Protein AF-A0A7X3ZGH5-F1 (afdb_monomer_lite)

pLDDT: mean 89.63, std 5.57, range [64.94, 95.81]

Radius of gyration: 14.42 Å; chains: 1; bounding box: 26×26×48 Å

Foldseek 3Di:
DADDDDDDQPQWKWWWKAAPLQWIFIAIEGDNDDDPPDDADQADPRIGTAHMDSDQQKKKKFAADDDPPDPDRIDIGRSVVDDYDYSPDHTDTPGSGHTPHMDID

Structure (mmCIF, N/CA/C/O backbone):
data_AF-A0A7X3ZGH5-F1
#
_entry.id   AF-A0A7X3ZGH5-F1
#
loop_
_atom_site.group_PDB
_atom_site.id
_atom_site.type_symbol
_atom_site.label_atom_id
_atom_site.label_alt_id
_atom_site.label_comp_id
_atom_site.label_asym_id
_atom_site.label_entity_id
_atom_site.label_seq_id
_atom_site.pdbx_PDB_ins_code
_atom_site.Cartn_x
_atom_site.Cartn_y
_atom_site.Cartn_z
_atom_site.occupancy
_atom_site.B_iso_or_equiv
_atom_site.auth_seq_id
_atom_site.auth_comp_id
_atom_site.auth_asym_id
_atom_site.auth_atom_id
_atom_site.pdbx_PDB_model_num
ATOM 1 N N . MET A 1 1 ? 11.050 1.521 12.206 1.00 64.94 1 MET A N 1
ATOM 2 C CA . MET A 1 1 ? 9.679 1.799 12.689 1.00 64.94 1 MET A CA 1
ATOM 3 C C . MET A 1 1 ? 8.995 2.689 11.650 1.00 64.94 1 MET A C 1
ATOM 5 O O . MET A 1 1 ? 9.622 3.665 11.268 1.00 64.94 1 MET A O 1
ATOM 9 N N . LEU A 1 2 ? 7.824 2.316 11.105 1.00 79.81 2 LEU A N 1
ATOM 10 C CA . LEU A 1 2 ? 7.169 3.040 9.986 1.00 79.81 2 LEU A CA 1
ATOM 11 C C . LEU A 1 2 ? 6.088 4.043 10.432 1.00 79.81 2 LEU A C 1
ATOM 13 O O . LEU A 1 2 ? 5.846 5.012 9.724 1.00 79.81 2 LEU A O 1
ATOM 17 N N . TYR A 1 3 ? 5.443 3.811 11.577 1.00 82.38 3 TYR A N 1
ATOM 18 C CA . TYR A 1 3 ? 4.423 4.685 12.160 1.00 82.38 3 TYR A CA 1
ATOM 19 C C . TYR A 1 3 ? 4.312 4.415 13.668 1.00 82.38 3 TYR A C 1
ATOM 21 O O . TYR A 1 3 ? 4.528 3.281 14.102 1.00 82.38 3 TYR A O 1
ATOM 29 N N . CYS A 1 4 ? 3.997 5.450 14.449 1.00 82.81 4 CYS A N 1
ATOM 30 C CA . CYS A 1 4 ? 3.686 5.382 15.876 1.00 82.81 4 CYS A CA 1
ATOM 31 C C . CYS A 1 4 ? 2.616 6.440 16.172 1.00 82.81 4 CYS A C 1
ATOM 33 O O . CYS A 1 4 ? 2.766 7.586 15.751 1.00 82.81 4 CYS A O 1
ATOM 35 N N . GLY A 1 5 ? 1.543 6.060 16.860 1.00 83.50 5 GLY A N 1
ATOM 36 C CA . GLY A 1 5 ? 0.405 6.936 17.119 1.00 83.50 5 GLY A CA 1
ATOM 37 C C . GLY A 1 5 ? -0.506 6.374 18.204 1.00 83.50 5 GLY A C 1
ATOM 38 O O . GLY A 1 5 ? -0.306 5.254 18.680 1.00 83.50 5 GLY A O 1
ATOM 39 N N . LEU A 1 6 ? -1.495 7.173 18.601 1.00 82.38 6 LEU A N 1
ATOM 40 C CA . LEU A 1 6 ? -2.536 6.752 19.534 1.00 82.38 6 LEU A CA 1
ATOM 41 C C . LEU A 1 6 ? -3.538 5.820 18.844 1.00 82.38 6 LEU A C 1
ATOM 43 O O . LEU A 1 6 ? -3.654 5.805 17.619 1.00 82.38 6 LEU A O 1
ATOM 47 N N . ILE A 1 7 ? -4.248 5.024 19.645 1.00 79.12 7 ILE A N 1
ATOM 48 C CA . ILE A 1 7 ? -5.275 4.114 19.136 1.00 79.12 7 ILE A CA 1
ATOM 49 C C . ILE A 1 7 ? -6.447 4.942 18.615 1.00 79.12 7 ILE A C 1
ATOM 51 O O . ILE A 1 7 ? -7.108 5.637 19.383 1.00 79.12 7 ILE A O 1
ATOM 55 N N . ASP A 1 8 ? -6.722 4.791 17.326 1.00 83.75 8 ASP A N 1
ATOM 56 C CA . ASP A 1 8 ? -7.878 5.356 16.647 1.00 83.75 8 ASP A CA 1
ATOM 57 C C . ASP A 1 8 ? -8.494 4.270 15.751 1.00 83.75 8 ASP A C 1
ATOM 59 O O . ASP A 1 8 ? -7.794 3.596 14.990 1.00 83.75 8 ASP A O 1
ATOM 63 N N . LYS A 1 9 ? -9.802 4.044 15.913 1.00 81.81 9 LYS A N 1
ATOM 64 C CA . LYS A 1 9 ? -10.553 2.996 15.204 1.00 81.81 9 LYS A CA 1
ATOM 65 C C . LYS A 1 9 ? -10.882 3.393 13.770 1.00 81.81 9 LYS A C 1
ATOM 67 O O . LYS A 1 9 ? -10.997 2.510 12.921 1.00 81.81 9 LYS A O 1
ATOM 72 N N . ASP A 1 10 ? -10.989 4.691 13.514 1.00 86.06 10 ASP A N 1
ATOM 73 C CA . ASP A 1 10 ? -11.323 5.235 12.199 1.00 86.06 10 ASP A CA 1
ATOM 74 C C . ASP A 1 10 ? -10.059 5.477 11.356 1.00 86.06 10 ASP A C 1
ATOM 76 O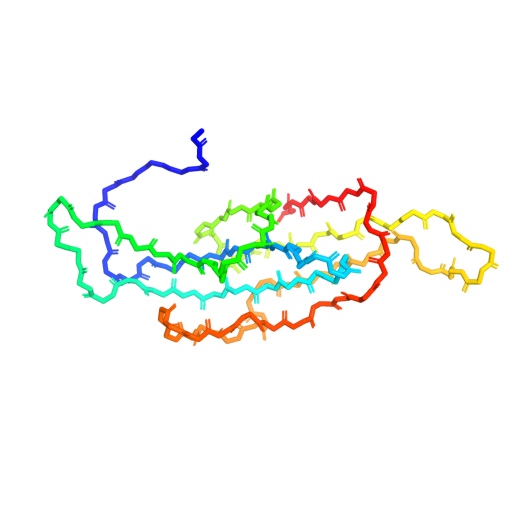 O . ASP A 1 10 ? -10.128 5.830 10.177 1.00 86.06 10 ASP A O 1
ATOM 80 N N . LEU A 1 11 ? -8.882 5.216 11.937 1.00 89.88 11 LEU A N 1
ATOM 81 C CA . LEU A 1 11 ? -7.597 5.362 11.276 1.00 89.88 11 LEU A CA 1
ATOM 82 C C . LEU A 1 11 ? -7.430 4.344 10.143 1.00 89.88 11 LEU A C 1
ATOM 84 O O . LEU A 1 11 ? -7.290 3.132 10.349 1.00 89.88 11 LEU A O 1
ATOM 88 N N . VAL A 1 12 ? -7.380 4.863 8.919 1.00 93.00 12 VAL A N 1
ATOM 89 C CA . VAL A 1 12 ? -7.128 4.075 7.713 1.00 93.00 12 VAL A CA 1
ATOM 90 C C . VAL A 1 12 ? -5.627 3.970 7.477 1.00 93.00 12 VAL A C 1
ATOM 92 O O . VAL A 1 12 ? -4.949 4.955 7.197 1.00 93.00 12 VAL A O 1
ATOM 95 N N . PHE A 1 13 ? -5.103 2.749 7.507 1.00 93.31 13 PHE A N 1
ATOM 96 C CA . PHE A 1 13 ? -3.733 2.466 7.103 1.00 93.31 13 PHE A CA 1
ATOM 97 C C . PHE A 1 13 ? -3.675 2.214 5.605 1.00 93.31 13 PHE A C 1
ATOM 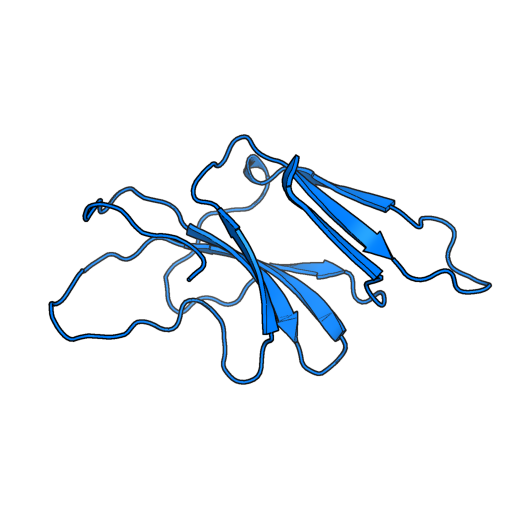99 O O . PHE A 1 13 ? -4.286 1.270 5.104 1.00 93.31 13 PHE A O 1
ATOM 106 N N . THR A 1 14 ? -2.879 3.012 4.903 1.00 95.38 14 THR A N 1
ATOM 107 C CA . THR A 1 14 ? -2.520 2.785 3.507 1.00 95.38 14 THR A CA 1
ATOM 108 C C . THR A 1 14 ? -1.107 2.228 3.438 1.00 95.38 14 THR A C 1
ATOM 110 O O . THR A 1 14 ? -0.139 2.887 3.819 1.00 95.38 14 THR A O 1
ATOM 113 N N . VAL A 1 15 ? -0.974 1.004 2.937 1.00 95.19 15 VAL A N 1
ATOM 114 C CA . VAL A 1 15 ? 0.301 0.298 2.816 1.00 95.19 15 VAL A CA 1
ATOM 115 C C . VAL A 1 15 ? 0.564 -0.034 1.358 1.00 95.19 15 VAL A C 1
ATOM 117 O O . VAL A 1 15 ? -0.262 -0.656 0.688 1.00 95.19 15 VAL A O 1
ATOM 120 N N . VAL A 1 16 ? 1.746 0.347 0.883 1.00 95.44 16 VAL A N 1
ATOM 121 C CA . VAL A 1 16 ? 2.270 -0.049 -0.422 1.00 95.44 16 VAL A CA 1
ATOM 122 C C . VAL A 1 16 ? 3.301 -1.136 -0.197 1.00 95.44 16 VAL A C 1
ATOM 124 O O . VAL A 1 16 ? 4.248 -0.954 0.572 1.00 95.44 16 VAL A O 1
ATOM 127 N N . TYR A 1 17 ? 3.134 -2.269 -0.862 1.00 95.06 17 TYR A N 1
ATOM 128 C CA . TYR A 1 17 ? 4.033 -3.409 -0.730 1.00 95.06 17 TYR A CA 1
ATOM 129 C C . TYR A 1 17 ? 4.274 -4.079 -2.074 1.00 95.06 17 TYR A C 1
ATOM 131 O O . TYR A 1 17 ? 3.561 -3.838 -3.047 1.00 95.06 17 TYR A O 1
ATOM 139 N N . LYS A 1 18 ? 5.301 -4.924 -2.116 1.00 94.62 18 LYS A N 1
ATOM 140 C CA . LYS A 1 18 ? 5.592 -5.790 -3.252 1.00 94.62 18 LYS A CA 1
ATOM 141 C C . LYS A 1 18 ? 5.547 -7.256 -2.859 1.00 94.62 18 LYS A C 1
ATOM 143 O O . LYS A 1 18 ? 5.948 -7.603 -1.746 1.00 94.62 18 LYS A O 1
ATOM 148 N N . ASP A 1 19 ? 5.090 -8.091 -3.778 1.00 93.56 19 ASP A N 1
ATOM 149 C CA . ASP A 1 19 ? 5.165 -9.542 -3.638 1.00 93.56 19 ASP A CA 1
ATOM 150 C C . ASP A 1 19 ? 6.550 -10.082 -4.050 1.00 93.56 19 ASP A C 1
ATOM 152 O O . ASP A 1 19 ? 7.444 -9.337 -4.474 1.00 93.56 19 ASP A O 1
ATOM 156 N N . LYS A 1 20 ? 6.732 -11.401 -3.919 1.00 90.00 20 LYS A N 1
ATOM 157 C CA . LYS A 1 20 ? 7.937 -12.112 -4.373 1.00 90.00 20 LYS A CA 1
ATOM 158 C C . LYS A 1 20 ? 8.148 -12.041 -5.888 1.00 90.00 20 LYS A C 1
ATOM 160 O O . LYS A 1 20 ? 9.293 -12.058 -6.330 1.00 90.00 20 LYS A O 1
ATOM 165 N N . ALA A 1 21 ? 7.072 -11.954 -6.670 1.00 88.69 21 ALA A N 1
ATOM 166 C CA . ALA A 1 21 ? 7.140 -11.828 -8.125 1.00 88.69 21 ALA A CA 1
ATOM 167 C C . ALA A 1 21 ? 7.573 -10.417 -8.575 1.00 88.69 21 ALA A C 1
ATOM 169 O O . ALA A 1 21 ? 7.902 -10.213 -9.741 1.00 88.69 21 ALA A O 1
ATOM 170 N N . GLY A 1 22 ? 7.605 -9.450 -7.653 1.00 88.25 22 GLY A N 1
ATOM 171 C CA . GLY A 1 22 ? 7.984 -8.066 -7.908 1.00 88.25 22 GLY A CA 1
ATOM 172 C C . GLY A 1 22 ? 6.814 -7.160 -8.291 1.00 88.25 22 GLY A C 1
ATOM 173 O O . GLY A 1 22 ? 7.051 -5.992 -8.593 1.00 88.25 22 GLY A O 1
ATOM 174 N N . ALA A 1 23 ? 5.573 -7.654 -8.252 1.00 93.06 23 ALA A N 1
ATOM 175 C CA . ALA A 1 23 ? 4.392 -6.834 -8.472 1.00 93.06 23 ALA A CA 1
ATOM 176 C C . ALA A 1 23 ? 4.092 -5.973 -7.240 1.00 93.06 23 ALA A C 1
ATOM 178 O O . ALA A 1 23 ? 4.262 -6.402 -6.097 1.00 93.06 23 ALA A O 1
ATOM 179 N N . SER A 1 24 ? 3.649 -4.743 -7.483 1.00 95.06 24 SER A N 1
ATOM 180 C CA . SER A 1 24 ? 3.309 -3.761 -6.462 1.00 95.06 24 SER A CA 1
ATOM 181 C C . SER A 1 24 ? 1.810 -3.725 -6.195 1.00 95.06 24 SER A C 1
ATOM 183 O O . SER A 1 24 ? 0.983 -3.858 -7.101 1.00 95.06 24 SER A O 1
ATOM 185 N N . TYR A 1 25 ? 1.462 -3.509 -4.931 1.00 95.56 25 TY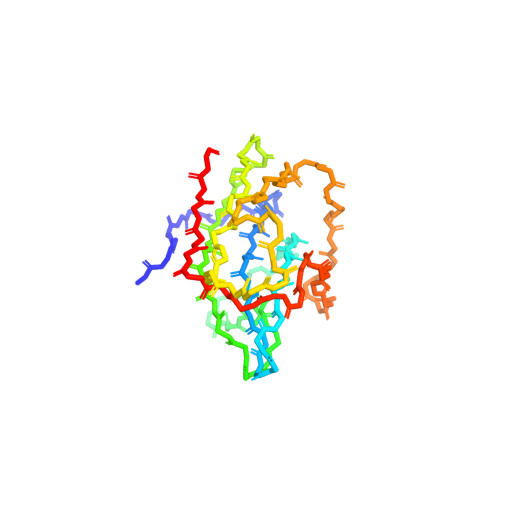R A N 1
ATOM 186 C CA . TYR A 1 25 ? 0.091 -3.479 -4.446 1.00 95.56 25 TYR A CA 1
ATOM 187 C C . TYR A 1 25 ? -0.111 -2.318 -3.481 1.00 95.56 25 TYR A C 1
ATOM 189 O O . TYR A 1 25 ? 0.791 -1.961 -2.721 1.00 95.56 25 TYR A O 1
ATOM 197 N N . ILE A 1 26 ? -1.328 -1.785 -3.477 1.00 95.69 26 ILE A N 1
ATOM 198 C CA . ILE A 1 26 ? -1.841 -0.870 -2.462 1.00 95.69 26 ILE A CA 1
ATOM 199 C C . ILE A 1 26 ? -2.884 -1.594 -1.617 1.00 95.69 26 ILE A C 1
ATOM 201 O O . ILE A 1 26 ? -3.756 -2.291 -2.135 1.00 95.69 26 ILE A O 1
ATOM 205 N N . LYS A 1 27 ? -2.828 -1.432 -0.301 1.00 95.25 27 LYS A N 1
ATOM 206 C CA . LYS A 1 27 ? -3.881 -1.884 0.607 1.00 95.25 27 LYS A CA 1
ATOM 207 C C . LYS A 1 27 ? -4.260 -0.752 1.541 1.00 95.25 27 LYS A C 1
ATOM 209 O O . LYS A 1 27 ? -3.396 -0.216 2.223 1.00 95.25 27 LYS A O 1
ATOM 214 N N . ARG A 1 28 ? -5.551 -0.431 1.575 1.00 95.31 28 ARG A N 1
ATOM 215 C CA . ARG A 1 28 ? -6.157 0.471 2.553 1.00 95.31 28 ARG A CA 1
ATOM 216 C C . ARG A 1 28 ? -6.980 -0.368 3.521 1.00 95.31 28 ARG A C 1
ATOM 218 O O . ARG A 1 28 ? -7.853 -1.103 3.060 1.00 95.31 28 ARG A O 1
ATOM 225 N N . CYS A 1 29 ? -6.696 -0.310 4.817 1.00 93.31 29 CYS A N 1
ATOM 226 C CA . CYS A 1 29 ? -7.436 -1.072 5.823 1.00 93.31 29 CYS A CA 1
ATOM 227 C C . CYS A 1 29 ? -7.490 -0.380 7.184 1.00 93.31 29 CYS A C 1
ATOM 229 O O . CYS A 1 29 ? -6.557 0.318 7.571 1.00 93.31 29 CYS A O 1
ATOM 231 N N . THR A 1 30 ? -8.559 -0.647 7.924 1.00 91.94 30 THR A N 1
ATOM 232 C CA . THR A 1 30 ? -8.737 -0.277 9.332 1.00 91.94 30 THR A CA 1
ATOM 233 C C . THR A 1 30 ? -8.484 -1.492 10.229 1.00 91.94 30 THR A C 1
ATOM 235 O O . THR A 1 30 ? -8.535 -2.645 9.783 1.00 91.94 30 THR A O 1
ATOM 238 N N . ILE A 1 31 ? -8.182 -1.244 11.503 1.00 87.75 31 ILE A N 1
ATOM 239 C CA . ILE A 1 31 ? -8.072 -2.290 12.524 1.00 87.75 31 ILE A CA 1
ATOM 240 C C . ILE A 1 31 ? -9.278 -2.154 13.455 1.00 87.75 31 ILE A C 1
ATOM 242 O O . ILE A 1 31 ? -9.316 -1.275 14.308 1.00 87.75 31 ILE A O 1
ATOM 246 N N . ASP A 1 32 ? -10.252 -3.054 13.322 1.00 80.75 32 ASP A N 1
ATOM 247 C CA . ASP A 1 32 ? -11.527 -2.939 14.051 1.00 80.75 32 ASP A CA 1
ATOM 248 C C . ASP A 1 32 ? -11.376 -3.078 15.577 1.00 80.75 32 ASP A C 1
ATOM 250 O O . ASP A 1 32 ? -12.137 -2.503 16.358 1.00 80.75 32 ASP A O 1
ATOM 254 N N . LYS A 1 33 ? -10.411 -3.891 16.028 1.00 81.88 33 LYS A N 1
ATOM 255 C CA . LYS A 1 33 ? -10.182 -4.188 17.448 1.00 81.88 33 LYS A CA 1
ATOM 256 C C . LYS A 1 33 ? -8.699 -4.131 17.767 1.00 81.88 33 LYS A C 1
ATOM 258 O O . LYS A 1 33 ? -7.941 -5.001 17.349 1.00 81.88 33 LYS A O 1
ATOM 263 N N . PHE A 1 34 ? -8.295 -3.168 18.582 1.00 82.12 34 PHE A N 1
ATOM 264 C CA . PHE A 1 34 ? -6.943 -3.100 19.125 1.00 82.12 34 PHE A CA 1
ATOM 265 C C . PHE A 1 34 ? -6.889 -3.881 20.438 1.00 82.12 34 PHE A C 1
ATOM 267 O O . PHE A 1 34 ? -7.343 -3.406 21.475 1.00 82.12 34 PHE A O 1
ATOM 274 N N . ILE A 1 35 ? -6.383 -5.114 20.377 1.00 85.19 35 ILE A N 1
ATOM 275 C CA . ILE A 1 35 ? -6.176 -5.958 21.557 1.00 85.19 35 ILE A CA 1
ATOM 276 C C . ILE A 1 35 ? -4.722 -5.779 21.993 1.00 85.19 35 ILE A C 1
ATOM 278 O O . ILE A 1 35 ? -3.809 -6.002 21.197 1.00 85.19 35 ILE A O 1
ATOM 282 N N . LEU A 1 36 ? -4.506 -5.376 23.246 1.00 83.81 36 LEU A N 1
ATOM 283 C CA . LEU A 1 36 ? -3.164 -5.237 23.816 1.00 83.81 36 LEU A CA 1
ATOM 284 C C . LEU A 1 36 ? -2.393 -6.562 23.714 1.00 83.81 36 LEU A C 1
ATOM 286 O O . LEU A 1 36 ? -2.943 -7.631 23.967 1.00 83.81 36 LEU A O 1
ATOM 290 N N . GLY A 1 37 ? -1.121 -6.487 23.319 1.00 83.12 37 GLY A N 1
ATOM 291 C CA . GLY A 1 37 ? -0.258 -7.661 23.146 1.00 83.12 37 GLY A CA 1
ATOM 292 C C . GLY A 1 37 ? -0.515 -8.477 21.874 1.00 83.12 37 GLY A C 1
ATOM 293 O O . GLY A 1 37 ? 0.178 -9.465 21.645 1.00 83.12 37 GLY A O 1
ATOM 294 N N . ARG A 1 38 ? -1.471 -8.075 21.024 1.00 86.44 38 ARG A N 1
ATOM 295 C CA . ARG A 1 38 ? -1.726 -8.735 19.741 1.00 86.44 38 ARG A CA 1
ATOM 296 C C . ARG A 1 38 ? -1.044 -7.999 18.592 1.00 86.44 38 ARG A C 1
ATOM 298 O O . ARG A 1 38 ?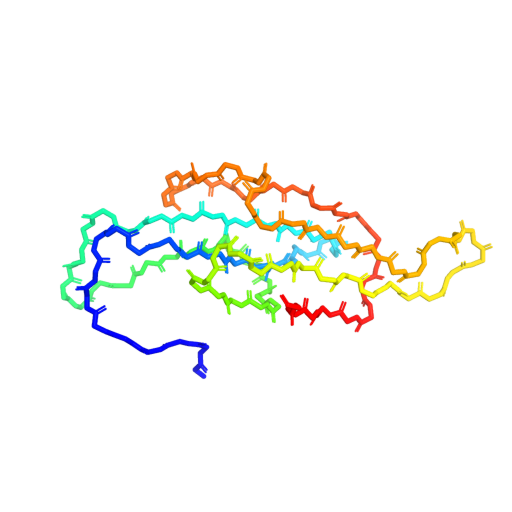 -1.244 -6.803 18.401 1.00 86.44 38 ARG A O 1
ATOM 305 N N . SER A 1 39 ? -0.289 -8.740 17.790 1.00 84.69 39 SER A N 1
ATOM 306 C CA . SER A 1 39 ? 0.190 -8.290 16.486 1.00 84.69 39 SER A CA 1
ATOM 307 C C . SER A 1 39 ? -0.858 -8.563 15.404 1.00 84.69 39 SER A C 1
ATOM 309 O O . SER A 1 39 ? -1.583 -9.560 15.444 1.00 84.69 39 SER A O 1
ATOM 311 N N . TYR A 1 40 ? -0.943 -7.657 14.430 1.00 85.06 40 TYR A N 1
ATOM 312 C CA . TYR A 1 40 ? -1.826 -7.780 13.275 1.00 85.06 40 TYR A CA 1
ATOM 313 C C . TYR A 1 40 ? -1.017 -7.640 11.992 1.00 85.06 40 TYR A C 1
ATOM 315 O O . TYR A 1 40 ? -0.311 -6.649 11.802 1.00 85.06 40 TYR A O 1
ATOM 323 N N . ASP A 1 41 ? -1.167 -8.606 11.094 1.00 88.44 41 ASP A N 1
ATOM 324 C CA . ASP A 1 41 ? -0.513 -8.567 9.793 1.00 88.44 41 ASP A CA 1
ATOM 325 C C . ASP A 1 41 ? -1.317 -7.691 8.827 1.00 88.44 41 ASP A C 1
ATOM 327 O O . ASP A 1 41 ? -2.390 -8.060 8.345 1.00 88.44 41 ASP A O 1
ATOM 331 N N . LEU A 1 42 ? -0.794 -6.498 8.539 1.00 88.38 42 LEU A N 1
ATOM 332 C CA . LEU A 1 42 ? -1.393 -5.590 7.556 1.00 88.38 42 LEU A CA 1
ATOM 333 C C . LEU A 1 42 ? -1.155 -6.062 6.123 1.00 88.38 42 LEU A C 1
ATOM 335 O O . LEU A 1 42 ? -1.942 -5.759 5.230 1.00 88.38 42 LEU A O 1
ATOM 339 N N . VAL A 1 43 ? -0.083 -6.805 5.882 1.00 90.44 43 VAL A N 1
ATOM 340 C CA . VAL A 1 43 ? 0.339 -7.244 4.553 1.00 90.44 43 VAL A CA 1
ATOM 341 C C . VAL A 1 43 ? 0.449 -8.769 4.554 1.00 90.44 43 VAL A C 1
ATOM 343 O O . VAL A 1 43 ? 0.824 -9.328 5.583 1.00 90.44 43 VAL A O 1
ATOM 346 N N . PRO A 1 44 ? 0.114 -9.454 3.443 1.00 86.69 44 PRO A N 1
ATOM 347 C CA . PRO A 1 44 ? 0.296 -10.897 3.345 1.00 86.69 44 PRO A CA 1
ATOM 348 C C . PRO A 1 44 ? 1.732 -11.335 3.645 1.00 86.69 44 PRO A C 1
ATOM 350 O O . PRO A 1 44 ? 2.685 -10.566 3.478 1.00 86.69 44 PRO A O 1
ATOM 353 N N . ALA A 1 45 ? 1.879 -12.599 4.043 1.00 85.44 45 ALA A N 1
ATOM 354 C CA . ALA A 1 45 ? 3.184 -13.201 4.267 1.00 85.44 45 ALA A CA 1
ATOM 355 C C . ALA A 1 45 ? 4.076 -13.067 3.022 1.00 85.44 45 ALA A C 1
ATOM 357 O O . ALA A 1 45 ? 3.602 -13.029 1.886 1.00 85.44 45 ALA A O 1
ATOM 358 N N . GLU A 1 46 ? 5.386 -12.993 3.258 1.00 87.56 46 GLU A N 1
ATOM 359 C CA . GLU A 1 46 ? 6.413 -12.971 2.209 1.00 87.56 46 GLU A CA 1
ATOM 360 C C . GLU A 1 46 ? 6.394 -11.752 1.271 1.00 87.56 46 GLU A C 1
ATOM 362 O O . GLU A 1 46 ? 7.087 -11.724 0.252 1.00 87.56 46 GLU A O 1
ATOM 367 N N . CYS A 1 47 ? 5.644 -10.715 1.627 1.00 91.25 47 CYS A N 1
ATOM 368 C CA . CYS A 1 47 ? 5.646 -9.439 0.931 1.00 91.25 47 CYS A CA 1
ATOM 369 C C . CYS A 1 47 ? 6.590 -8.443 1.613 1.00 91.25 47 CYS A C 1
ATOM 371 O O . CYS A 1 47 ? 6.761 -8.440 2.832 1.00 91.25 47 CYS A O 1
ATOM 373 N N . LYS A 1 48 ? 7.176 -7.535 0.827 1.00 92.00 48 LYS A N 1
ATOM 374 C CA . LYS A 1 48 ? 8.019 -6.451 1.345 1.00 92.00 48 LYS A CA 1
ATOM 375 C C . LYS A 1 48 ? 7.259 -5.131 1.320 1.00 92.00 48 LYS A C 1
ATOM 377 O O . LYS A 1 48 ? 6.898 -4.643 0.251 1.00 92.00 48 LYS A O 1
ATOM 382 N N . VAL A 1 49 ? 7.075 -4.529 2.492 1.00 93.56 49 VAL A N 1
ATOM 383 C CA . VAL A 1 49 ? 6.509 -3.180 2.624 1.00 93.56 49 VAL A CA 1
ATOM 384 C C . VAL A 1 49 ? 7.475 -2.155 2.030 1.00 93.56 49 VAL A C 1
ATOM 386 O O . VAL A 1 49 ? 8.675 -2.183 2.306 1.00 93.56 49 VAL A O 1
ATOM 389 N N . LEU A 1 50 ? 6.946 -1.259 1.200 1.00 93.19 50 LEU A N 1
ATOM 390 C CA . LEU A 1 50 ? 7.676 -0.158 0.575 1.00 93.19 50 LEU A CA 1
ATOM 391 C C . LEU A 1 50 ? 7.411 1.155 1.312 1.00 93.19 50 LEU A C 1
ATOM 393 O O . LEU A 1 50 ? 8.353 1.851 1.692 1.00 93.19 50 LEU A O 1
ATOM 397 N N . LYS A 1 51 ? 6.131 1.482 1.522 1.00 94.19 51 LYS A N 1
ATOM 398 C CA . LYS A 1 51 ? 5.676 2.705 2.192 1.00 94.19 51 LYS A CA 1
ATOM 399 C C . LYS A 1 51 ? 4.405 2.444 2.990 1.00 94.19 51 LYS A C 1
ATOM 401 O O . LYS A 1 51 ? 3.627 1.552 2.660 1.00 94.19 51 LYS A O 1
ATOM 406 N N . LEU A 1 52 ? 4.211 3.242 4.032 1.00 93.56 52 LEU A N 1
ATOM 407 C CA . LEU A 1 52 ? 3.012 3.251 4.857 1.00 93.56 52 LEU A CA 1
ATOM 408 C C . LEU A 1 52 ? 2.643 4.703 5.150 1.00 93.56 52 LEU A C 1
ATOM 410 O O . LEU A 1 52 ? 3.522 5.516 5.435 1.00 93.56 52 LEU A O 1
ATOM 414 N N . THR A 1 53 ? 1.357 5.021 5.070 1.00 93.88 53 THR A N 1
ATOM 415 C CA . THR A 1 53 ? 0.810 6.313 5.483 1.00 93.88 53 THR A CA 1
ATOM 416 C C . THR A 1 53 ? -0.613 6.150 5.999 1.00 93.88 53 THR A C 1
ATOM 418 O O . THR A 1 53 ? -1.301 5.197 5.642 1.00 93.88 53 THR A O 1
ATOM 421 N N . THR A 1 54 ? -1.041 7.072 6.849 1.00 93.06 54 THR A N 1
ATOM 422 C CA . THR A 1 54 ? -2.427 7.188 7.318 1.00 93.06 54 THR A CA 1
ATOM 423 C C . THR A 1 54 ? -3.173 8.333 6.634 1.00 93.06 54 THR A C 1
ATOM 425 O O . THR A 1 54 ? -4.367 8.507 6.841 1.00 93.06 54 THR A O 1
ATOM 428 N N . ASP A 1 55 ? -2.469 9.115 5.816 1.00 92.81 55 ASP A N 1
ATOM 429 C CA . ASP A 1 55 ? -3.022 10.244 5.082 1.00 92.81 55 ASP A CA 1
ATOM 430 C C . ASP A 1 55 ? -3.638 9.754 3.764 1.00 92.81 55 ASP A C 1
ATOM 432 O O . ASP A 1 55 ? -2.962 9.114 2.952 1.00 92.81 55 ASP A O 1
ATOM 436 N N . SER A 1 56 ? -4.936 10.003 3.587 1.00 91.62 56 SER A N 1
ATOM 437 C CA . SER A 1 56 ? -5.694 9.551 2.415 1.00 91.62 56 SER A CA 1
ATOM 438 C C . SER A 1 56 ? -5.653 10.533 1.245 1.00 91.62 56 SER A C 1
ATOM 440 O O . SER A 1 56 ? -6.022 10.136 0.139 1.00 91.62 56 SER A O 1
ATOM 442 N N . ASP A 1 57 ? -5.180 11.761 1.468 1.00 92.75 57 ASP A N 1
ATOM 443 C CA . ASP A 1 57 ? -5.107 12.807 0.441 1.00 92.75 57 ASP A CA 1
ATOM 444 C C . ASP A 1 57 ? -3.798 12.737 -0.362 1.00 92.75 57 ASP A C 1
ATOM 446 O O . ASP A 1 57 ? -3.665 13.340 -1.429 1.00 92.75 57 ASP A O 1
ATOM 450 N N . LYS A 1 58 ? -2.837 11.941 0.118 1.00 93.94 58 LYS A N 1
ATOM 451 C CA . LYS A 1 58 ? -1.560 11.696 -0.554 1.00 93.94 58 LYS A CA 1
ATOM 452 C C . LYS A 1 58 ? -1.695 10.868 -1.822 1.00 93.94 58 LYS A C 1
ATOM 454 O O . LYS A 1 58 ? -2.659 10.131 -2.049 1.00 93.94 58 LYS A O 1
ATOM 459 N N . GLN A 1 59 ? -0.648 10.932 -2.634 1.00 95.38 59 GLN A N 1
ATOM 460 C CA . GLN A 1 59 ? -0.531 10.141 -3.855 1.00 95.38 59 GLN A CA 1
ATOM 461 C C . GLN A 1 59 ? 0.695 9.233 -3.789 1.00 95.38 59 GLN A C 1
ATOM 463 O O . GLN A 1 59 ? 1.717 9.555 -3.186 1.00 95.38 59 GLN A O 1
ATOM 468 N N . ILE A 1 60 ? 0.604 8.067 -4.416 1.00 95.19 60 ILE A N 1
ATOM 469 C CA . ILE A 1 60 ? 1.703 7.109 -4.509 1.00 95.19 60 ILE A CA 1
ATOM 470 C C . ILE A 1 60 ? 2.344 7.266 -5.878 1.00 95.19 60 ILE A C 1
ATOM 472 O O . ILE A 1 60 ? 1.716 6.970 -6.890 1.00 95.19 60 ILE A O 1
ATOM 476 N N . ALA A 1 61 ? 3.607 7.672 -5.907 1.00 95.25 61 ALA A N 1
ATOM 477 C CA . ALA A 1 61 ? 4.412 7.675 -7.118 1.00 95.25 61 ALA A CA 1
ATOM 478 C C . ALA A 1 61 ? 5.293 6.420 -7.164 1.00 95.25 61 ALA A C 1
ATOM 480 O O . ALA A 1 61 ? 6.068 6.145 -6.240 1.00 95.25 61 ALA A O 1
ATOM 481 N N . LEU A 1 62 ? 5.162 5.653 -8.243 1.00 94.75 62 LEU A N 1
ATOM 482 C CA . LEU A 1 62 ? 5.966 4.480 -8.553 1.00 94.75 62 LEU A CA 1
ATOM 483 C C . LEU A 1 62 ? 6.984 4.831 -9.637 1.00 94.75 62 LEU A C 1
ATOM 485 O O . LEU A 1 62 ? 6.606 5.172 -10.755 1.00 94.75 62 LEU A O 1
ATOM 489 N N . ASP A 1 63 ? 8.264 4.704 -9.295 1.00 93.00 63 ASP A N 1
ATOM 490 C CA . ASP A 1 63 ? 9.385 4.843 -10.219 1.00 93.00 63 ASP A CA 1
ATOM 491 C C . ASP A 1 63 ? 9.821 3.438 -10.663 1.00 93.00 63 ASP A C 1
ATOM 493 O O . ASP A 1 63 ? 10.127 2.580 -9.830 1.00 93.00 63 ASP A O 1
ATOM 497 N N . TYR A 1 64 ? 9.829 3.180 -11.967 1.00 92.62 64 TYR A N 1
ATOM 498 C CA . TYR A 1 64 ? 10.161 1.890 -12.566 1.00 92.62 64 TYR A CA 1
ATOM 499 C C . TYR A 1 64 ? 11.561 1.887 -13.163 1.00 92.62 64 TYR A C 1
ATOM 501 O O . TYR A 1 64 ? 11.981 2.861 -13.786 1.00 92.62 64 TYR A O 1
ATOM 509 N N . LYS A 1 65 ? 12.231 0.733 -13.088 1.00 89.00 65 LYS A N 1
ATOM 510 C CA . LYS A 1 65 ? 13.538 0.562 -13.724 1.00 89.00 65 LYS A CA 1
ATOM 511 C C . LYS A 1 65 ? 13.427 0.676 -15.252 1.00 89.00 65 LYS A C 1
ATOM 513 O O . LYS A 1 65 ? 12.573 -0.003 -15.841 1.00 89.00 65 LYS A O 1
ATOM 518 N N . PRO A 1 66 ? 14.313 1.436 -15.919 1.00 86.69 66 PRO A N 1
ATOM 519 C CA . PRO A 1 66 ? 14.335 1.530 -17.374 1.00 86.69 66 PRO A CA 1
ATOM 520 C C . PRO A 1 66 ? 14.526 0.161 -18.036 1.00 86.69 66 PRO A C 1
ATOM 522 O O . PRO A 1 66 ? 15.491 -0.553 -17.765 1.00 86.69 66 PRO A O 1
ATOM 525 N N . LYS A 1 67 ? 13.604 -0.213 -18.930 1.00 86.00 67 LYS A N 1
ATOM 526 C CA . LYS A 1 67 ? 13.712 -1.405 -19.789 1.00 86.00 67 LYS A CA 1
ATOM 527 C C . LYS A 1 67 ? 13.405 -1.015 -21.238 1.00 86.00 67 LYS A C 1
ATOM 529 O O . LYS A 1 67 ? 12.556 -0.149 -21.435 1.00 86.00 67 LYS A O 1
ATOM 534 N N . PRO A 1 68 ? 13.990 -1.675 -22.259 1.00 77.69 68 PRO A N 1
ATOM 535 C CA . PRO A 1 68 ? 13.878 -1.258 -23.668 1.00 77.69 68 PRO A CA 1
ATOM 536 C C . PRO A 1 68 ? 12.448 -1.109 -24.217 1.00 77.69 68 PRO A C 1
ATOM 538 O O . PRO A 1 68 ? 12.232 -0.426 -25.210 1.00 77.69 68 PRO A O 1
ATOM 541 N N . ARG A 1 69 ? 11.455 -1.749 -23.585 1.00 78.81 69 ARG A N 1
ATOM 542 C CA . ARG A 1 69 ? 10.033 -1.687 -23.977 1.00 78.81 69 ARG A CA 1
ATOM 543 C C . ARG A 1 69 ? 9.171 -0.837 -23.038 1.00 78.81 69 ARG A C 1
ATOM 545 O O . ARG A 1 69 ? 7.954 -0.775 -23.209 1.00 78.81 69 ARG A O 1
ATOM 552 N N . LEU A 1 70 ? 9.768 -0.216 -22.025 1.00 82.00 70 LEU A N 1
ATOM 553 C CA . LEU A 1 70 ? 9.046 0.495 -20.982 1.00 82.00 70 LEU A CA 1
ATOM 554 C C . LEU A 1 70 ? 8.954 1.989 -21.308 1.00 82.00 70 LEU A C 1
ATOM 556 O O . LEU A 1 70 ? 9.920 2.725 -21.158 1.00 82.00 70 LEU A O 1
ATOM 560 N N . ARG A 1 71 ? 7.771 2.432 -21.752 1.00 74.25 71 ARG A N 1
ATOM 561 C CA . ARG A 1 71 ? 7.520 3.836 -22.135 1.00 74.25 71 ARG A CA 1
ATOM 562 C C . ARG A 1 71 ? 7.309 4.777 -20.947 1.00 74.25 71 ARG A C 1
ATOM 564 O O . ARG A 1 71 ? 7.681 5.939 -21.024 1.00 74.25 71 ARG A O 1
ATOM 571 N N . LYS A 1 72 ? 6.677 4.294 -19.871 1.00 79.25 72 LYS A N 1
ATOM 572 C CA . LYS A 1 72 ? 6.398 5.076 -18.656 1.00 79.25 72 LYS A CA 1
ATOM 573 C C . LYS A 1 72 ? 7.296 4.595 -17.524 1.00 79.25 72 LYS A C 1
ATOM 575 O O . LYS A 1 72 ? 7.140 3.455 -17.082 1.00 79.25 72 LYS A O 1
ATOM 580 N N . LEU A 1 73 ? 8.212 5.463 -17.096 1.00 87.62 73 LEU A N 1
ATOM 581 C CA . LEU A 1 73 ? 9.116 5.234 -15.963 1.00 87.62 73 LEU A CA 1
ATOM 582 C C . LEU A 1 73 ? 8.526 5.712 -14.637 1.00 87.62 73 LEU A C 1
ATOM 584 O O . LEU A 1 73 ? 8.948 5.238 -13.596 1.00 87.62 73 LEU A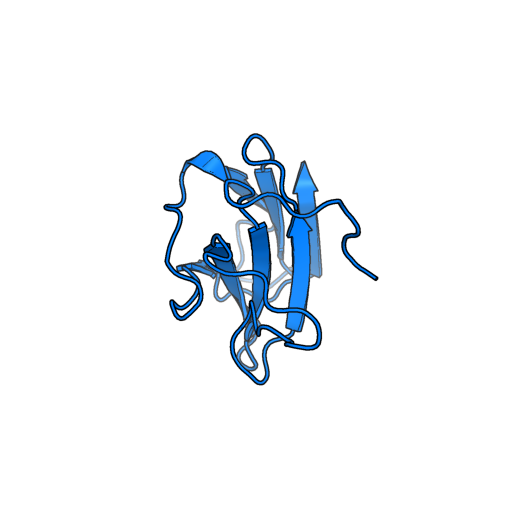 O 1
ATOM 588 N N . ASN A 1 74 ? 7.537 6.602 -14.675 1.00 90.56 74 ASN A N 1
ATOM 589 C CA . ASN A 1 74 ? 6.852 7.096 -13.492 1.00 90.56 74 ASN A CA 1
ATOM 590 C C . ASN A 1 74 ? 5.335 6.971 -13.680 1.00 90.56 74 ASN A C 1
ATOM 592 O O . ASN A 1 74 ? 4.808 7.286 -14.752 1.00 90.56 74 ASN A O 1
ATOM 596 N N . GLU A 1 75 ? 4.651 6.481 -12.650 1.00 93.38 75 GLU A N 1
ATOM 597 C CA . GLU A 1 75 ? 3.190 6.451 -12.559 1.00 93.38 75 GLU A CA 1
ATOM 598 C C . GLU A 1 75 ? 2.748 6.931 -11.178 1.00 93.38 75 GLU A C 1
ATOM 600 O O . GLU A 1 75 ? 3.347 6.563 -10.167 1.00 93.38 75 GLU A O 1
ATOM 605 N N . VAL A 1 76 ? 1.689 7.739 -11.143 1.00 94.69 76 VAL A N 1
ATOM 606 C CA . VAL A 1 76 ? 1.134 8.317 -9.918 1.00 94.69 76 VAL A CA 1
ATOM 607 C C . VAL A 1 76 ? -0.276 7.782 -9.702 1.00 94.69 76 VAL A C 1
ATOM 609 O O . VAL A 1 76 ? -1.068 7.716 -10.639 1.00 94.69 76 VAL A O 1
ATOM 612 N N . PHE A 1 77 ? -0.569 7.395 -8.465 1.00 94.69 77 PHE A N 1
ATOM 613 C CA . PHE A 1 77 ? -1.826 6.788 -8.054 1.00 94.69 77 PHE A CA 1
ATOM 614 C C . PHE A 1 77 ? -2.390 7.533 -6.838 1.00 94.69 77 PHE A C 1
ATOM 616 O O . PHE A 1 77 ? -1.789 7.461 -5.760 1.00 94.69 77 PHE A O 1
ATOM 623 N N . PRO A 1 78 ? -3.527 8.233 -6.966 1.00 95.81 78 PRO A N 1
ATOM 624 C CA . PRO A 1 78 ? -4.184 8.874 -5.829 1.00 95.81 78 PRO A CA 1
ATOM 625 C C . PRO A 1 78 ? -4.699 7.829 -4.835 1.00 95.81 78 PRO A C 1
ATOM 627 O O . PRO A 1 78 ? -5.374 6.879 -5.227 1.00 95.81 78 PRO A O 1
ATOM 630 N N . ILE A 1 79 ? -4.393 7.974 -3.541 1.00 95.50 79 ILE A N 1
ATOM 631 C CA . ILE A 1 79 ? -4.816 6.994 -2.521 1.00 95.50 79 ILE A CA 1
ATOM 632 C C . ILE A 1 79 ? -6.343 6.964 -2.384 1.00 95.50 79 ILE A C 1
ATOM 634 O O . ILE A 1 79 ? -6.930 5.892 -2.202 1.00 95.50 79 ILE A O 1
ATOM 638 N N . SER A 1 80 ? -6.979 8.128 -2.504 1.00 93.75 80 SER A N 1
ATOM 639 C CA . SER A 1 80 ? -8.425 8.322 -2.397 1.00 93.75 80 SER A CA 1
ATOM 640 C C . SER A 1 80 ? -9.241 7.492 -3.395 1.00 93.75 80 SER A C 1
ATOM 642 O O . SER A 1 80 ? -10.348 7.078 -3.056 1.00 93.75 80 SER A O 1
ATOM 644 N N . GLU A 1 81 ? -8.688 7.165 -4.567 1.00 94.69 81 GLU A N 1
ATOM 645 C CA . GLU A 1 81 ? -9.358 6.357 -5.601 1.00 94.69 81 GLU A CA 1
ATOM 646 C C . GLU A 1 81 ? -9.488 4.869 -5.235 1.00 94.69 81 GLU A C 1
ATOM 648 O O . GLU A 1 81 ? -10.279 4.139 -5.835 1.00 94.69 81 GLU A O 1
ATOM 653 N N . TYR A 1 82 ? -8.736 4.391 -4.241 1.00 94.81 82 TYR A N 1
ATOM 654 C CA . TYR A 1 82 ? -8.756 2.984 -3.843 1.00 94.81 82 TYR A CA 1
ATOM 655 C C . TYR A 1 82 ? -9.709 2.753 -2.670 1.00 94.81 82 TYR A C 1
ATOM 657 O O . TYR A 1 82 ? -9.663 3.501 -1.701 1.00 94.81 82 TYR A O 1
ATOM 665 N N . PRO A 1 83 ? -10.528 1.692 -2.665 1.00 94.50 83 PRO A N 1
ATOM 666 C CA . PRO A 1 83 ? -11.436 1.422 -1.557 1.00 94.50 83 PRO A CA 1
ATOM 667 C C . PRO A 1 83 ? -10.693 0.969 -0.294 1.00 94.50 83 PRO A C 1
ATOM 669 O O . PRO A 1 83 ? -9.702 0.233 -0.362 1.00 94.50 83 PRO A O 1
ATOM 672 N N . VAL A 1 84 ? -11.233 1.339 0.868 1.00 93.94 84 VAL A N 1
ATOM 673 C CA . VAL A 1 84 ? -10.844 0.758 2.160 1.00 93.94 84 VAL A CA 1
ATOM 674 C C . VAL A 1 84 ? -11.427 -0.651 2.258 1.00 93.94 84 VAL A C 1
ATOM 676 O O . VAL A 1 84 ? -12.608 -0.868 1.996 1.00 93.94 84 VAL A O 1
ATOM 679 N N . ARG A 1 85 ? -10.589 -1.630 2.596 1.00 90.62 85 ARG A N 1
ATOM 680 C CA . ARG A 1 85 ? -10.960 -3.044 2.723 1.00 90.62 85 ARG A CA 1
ATOM 681 C C . ARG A 1 85 ? -10.689 -3.548 4.137 1.00 90.62 85 ARG A C 1
ATOM 683 O O . ARG A 1 85 ? -9.911 -2.962 4.884 1.00 90.62 85 ARG A O 1
ATOM 690 N N . GLY A 1 86 ? -11.301 -4.676 4.491 1.00 87.81 86 GLY A N 1
ATOM 691 C CA . GLY A 1 86 ? -11.080 -5.306 5.792 1.00 87.81 86 GLY A CA 1
ATOM 692 C C . GLY A 1 86 ? -9.632 -5.767 5.996 1.00 87.81 86 GLY A C 1
ATOM 693 O O . GLY A 1 86 ? -8.907 -6.053 5.039 1.00 87.81 86 GLY A O 1
ATOM 694 N N . LEU A 1 87 ? -9.225 -5.913 7.259 1.00 87.56 87 LEU A N 1
ATOM 695 C CA . LEU A 1 87 ? -7.859 -6.279 7.656 1.00 87.56 87 LEU A CA 1
ATOM 696 C C . LEU A 1 87 ? -7.328 -7.549 6.963 1.00 87.56 87 LEU A C 1
ATOM 698 O O . LEU A 1 87 ? -6.161 -7.603 6.584 1.00 87.56 87 LEU A O 1
ATOM 702 N N . ARG A 1 88 ? -8.179 -8.560 6.747 1.00 86.62 88 ARG A N 1
ATOM 703 C CA . ARG A 1 88 ? -7.803 -9.830 6.093 1.00 86.62 88 ARG A CA 1
ATOM 704 C C . ARG A 1 88 ? -7.788 -9.769 4.563 1.00 86.62 88 ARG A C 1
ATOM 706 O O . ARG A 1 88 ? -7.354 -10.723 3.926 1.00 86.62 88 ARG A O 1
ATOM 713 N N . ALA A 1 89 ? -8.270 -8.683 3.963 1.00 89.06 89 ALA A N 1
ATOM 714 C CA . ALA A 1 89 ? -8.319 -8.558 2.514 1.00 89.06 89 ALA A CA 1
ATOM 715 C C . ALA A 1 89 ? -6.915 -8.368 1.918 1.00 89.06 89 ALA A C 1
ATOM 717 O O . ALA A 1 89 ? -6.021 -7.776 2.532 1.00 89.06 89 ALA A O 1
ATOM 718 N N . GLY A 1 90 ? -6.739 -8.846 0.688 1.00 88.88 90 GLY A N 1
ATOM 719 C CA . GLY A 1 90 ? -5.555 -8.566 -0.117 1.00 88.88 90 GLY A CA 1
ATOM 720 C C . GLY A 1 90 ? -5.522 -7.122 -0.625 1.00 88.88 90 GLY A C 1
ATOM 721 O O . GLY A 1 90 ? -6.541 -6.423 -0.670 1.00 88.88 90 GLY A O 1
ATOM 722 N N . GLY A 1 91 ? -4.330 -6.690 -1.037 1.00 91.06 91 GLY A N 1
ATOM 723 C CA . GLY A 1 91 ? -4.149 -5.407 -1.712 1.00 91.06 91 GLY A CA 1
ATOM 724 C C . GLY A 1 91 ? -4.645 -5.440 -3.156 1.00 91.06 91 GLY A C 1
ATOM 725 O O . GLY A 1 91 ? -4.856 -6.499 -3.745 1.00 91.06 91 GLY A O 1
ATOM 726 N N . ILE A 1 92 ? -4.832 -4.260 -3.727 1.00 94.75 92 ILE A N 1
ATOM 727 C CA . ILE A 1 92 ? -5.123 -4.046 -5.140 1.00 94.75 92 ILE A CA 1
ATOM 728 C C . ILE A 1 92 ? -3.793 -3.899 -5.868 1.00 94.75 92 ILE A C 1
ATOM 730 O O . ILE A 1 92 ? -2.918 -3.160 -5.422 1.00 94.75 92 ILE A O 1
ATOM 734 N N . ARG A 1 93 ? -3.626 -4.623 -6.975 1.00 95.12 93 ARG A N 1
ATOM 735 C CA . ARG A 1 93 ? -2.400 -4.585 -7.774 1.00 95.12 93 ARG A CA 1
ATOM 736 C C . ARG A 1 93 ? -2.294 -3.246 -8.499 1.00 95.12 93 ARG A C 1
ATOM 738 O O . ARG A 1 93 ? -3.182 -2.915 -9.277 1.00 95.12 93 ARG A O 1
ATOM 745 N N . LEU A 1 94 ? -1.201 -2.526 -8.268 1.00 93.75 94 LEU A N 1
ATOM 746 C CA . LEU A 1 94 ? -0.868 -1.286 -8.967 1.00 93.75 94 LEU A CA 1
ATOM 747 C C . LEU A 1 94 ? -0.127 -1.587 -10.270 1.00 93.75 94 LEU A C 1
ATOM 749 O O . LEU A 1 94 ? -0.483 -1.085 -11.329 1.00 93.75 94 LEU A O 1
ATOM 753 N N . SER A 1 95 ? 0.906 -2.431 -10.202 1.00 92.94 95 SER A N 1
ATOM 754 C CA . SER A 1 95 ? 1.773 -2.702 -11.346 1.00 92.94 95 SER A CA 1
ATOM 755 C C . SER A 1 95 ? 2.496 -4.037 -11.218 1.00 92.94 95 SER A C 1
ATOM 757 O O . SER A 1 95 ? 2.723 -4.537 -10.122 1.00 92.94 95 SER A O 1
ATOM 759 N N . THR A 1 96 ? 2.882 -4.620 -12.349 1.00 91.88 96 THR A N 1
ATOM 760 C CA . THR A 1 96 ? 3.757 -5.806 -12.424 1.00 91.88 96 THR A CA 1
ATOM 761 C C . THR A 1 96 ? 5.182 -5.451 -12.850 1.00 91.88 96 THR A C 1
ATOM 763 O O . THR A 1 96 ? 6.025 -6.329 -13.024 1.00 91.88 96 THR A O 1
ATOM 766 N N . LYS A 1 97 ? 5.452 -4.161 -13.071 1.00 90.00 97 LYS A N 1
ATOM 767 C CA . LYS A 1 97 ? 6.749 -3.659 -13.518 1.00 90.00 97 LYS A CA 1
ATOM 768 C C . LYS A 1 97 ? 7.731 -3.628 -12.354 1.00 90.00 97 LYS A C 1
ATOM 770 O O . LYS A 1 97 ? 7.366 -3.384 -11.207 1.00 90.00 97 LYS A O 1
ATOM 775 N N . GLU A 1 98 ? 9.002 -3.809 -12.680 1.00 88.56 98 GLU A N 1
ATOM 776 C CA . GLU A 1 98 ? 10.066 -3.763 -11.687 1.00 88.56 98 GLU A CA 1
ATOM 777 C C . GLU A 1 98 ? 10.279 -2.331 -11.186 1.00 88.56 98 GLU A C 1
ATOM 779 O O . GLU A 1 98 ? 10.563 -1.423 -11.971 1.00 88.56 98 GLU A O 1
ATOM 784 N N . LEU A 1 99 ? 10.143 -2.142 -9.873 1.00 91.00 99 LEU A N 1
ATOM 785 C CA . LEU A 1 99 ? 10.303 -0.845 -9.226 1.00 91.00 99 LEU A CA 1
ATOM 786 C C . LEU A 1 99 ? 11.773 -0.502 -8.978 1.00 91.00 99 LEU A C 1
ATOM 788 O O . LEU A 1 99 ? 12.550 -1.318 -8.477 1.00 91.00 99 LEU A O 1
ATOM 792 N N . GLU A 1 100 ? 12.111 0.743 -9.276 1.00 90.62 100 GLU A N 1
ATOM 793 C CA . GLU A 1 100 ? 13.315 1.431 -8.822 1.00 90.62 100 GLU A CA 1
ATOM 794 C C . GLU A 1 100 ? 13.053 2.146 -7.490 1.00 90.62 100 GLU A C 1
ATOM 796 O O . GLU A 1 100 ? 13.852 2.040 -6.560 1.00 90.62 100 GLU A O 1
ATOM 801 N N . GLY A 1 101 ? 11.891 2.794 -7.355 1.00 89.56 101 GLY A N 1
ATOM 802 C CA . GLY A 1 101 ? 11.537 3.574 -6.174 1.00 89.56 101 GLY A CA 1
ATOM 803 C C . GLY A 1 101 ? 10.032 3.707 -5.948 1.00 89.56 101 GLY A C 1
ATOM 804 O O . GLY A 1 101 ? 9.212 3.460 -6.829 1.00 89.56 101 GLY A O 1
ATOM 805 N N . CYS A 1 102 ? 9.662 4.088 -4.725 1.00 92.50 102 CYS A N 1
ATOM 806 C CA . CYS A 1 102 ? 8.288 4.418 -4.355 1.00 92.50 102 CYS A CA 1
ATOM 807 C C . CYS A 1 102 ? 8.294 5.637 -3.428 1.00 92.50 102 CYS A C 1
ATOM 809 O O . CYS A 1 102 ? 9.003 5.652 -2.412 1.00 92.50 102 CYS A O 1
ATOM 811 N N . LYS A 1 103 ? 7.510 6.656 -3.786 1.00 93.56 103 LYS A N 1
ATOM 812 C CA . LYS A 1 103 ? 7.392 7.926 -3.063 1.00 93.56 103 LYS A CA 1
ATOM 813 C C . LYS A 1 103 ? 5.932 8.183 -2.701 1.00 93.56 103 LYS A C 1
ATOM 815 O O . LYS A 1 103 ? 5.024 7.739 -3.399 1.00 93.56 103 LYS A O 1
ATOM 820 N N . LEU A 1 104 ? 5.740 8.886 -1.592 1.00 92.31 104 LEU A N 1
ATOM 821 C CA . LEU A 1 104 ? 4.457 9.462 -1.209 1.00 92.31 104 LEU A CA 1
ATOM 822 C C . LEU A 1 104 ? 4.555 10.959 -1.495 1.00 92.31 104 LEU A C 1
ATOM 824 O O . LEU A 1 104 ? 5.506 11.583 -1.019 1.00 92.31 104 LEU A O 1
ATOM 828 N N . LEU A 1 105 ? 3.630 11.470 -2.300 1.00 91.25 105 LEU A N 1
ATOM 829 C CA . LEU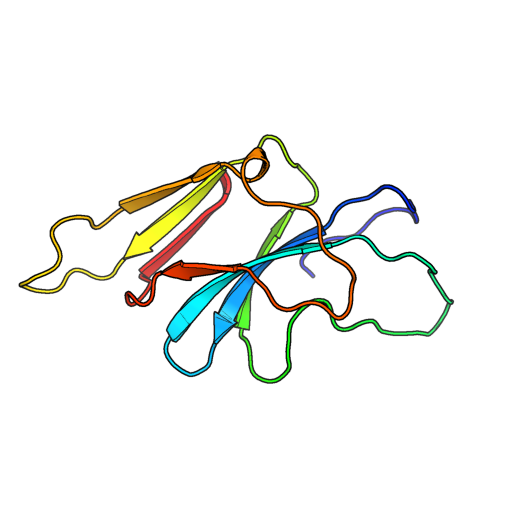 A 1 105 ? 3.475 12.884 -2.636 1.00 91.25 105 LEU A CA 1
ATOM 830 C C . LEU A 1 105 ? 2.388 13.489 -1.754 1.00 91.25 105 LEU A C 1
ATOM 832 O O . LEU A 1 105 ? 1.360 12.795 -1.566 1.00 91.25 105 LEU A O 1
#

Sequence (105 aa):
MLYCGLIDKDLVFTVVYKDKAGASYIKRCTIDKFILGRSYDLVPAECKVLKLTTDSDKQIALDYKPKPRLRKLNEVFPISEYPVRGLRAGGIRLSTKELEGCKLL

Secondary structure (DSSP, 8-state):
--------SS-PEEEEEE-TT--EEEEEE--S---TT----SS-TTPEEEEEES-SS-EEEEEEPP-TT---SEEEEEGGGSPEE-TTSPPEEEE-SPEEEEEE-